Protein AF-A0A9F5N6H1-F1 (afdb_monomer)

Structure (mmCIF, N/CA/C/O backbone):
data_AF-A0A9F5N6H1-F1
#
_entry.id   AF-A0A9F5N6H1-F1
#
loop_
_atom_site.group_PDB
_atom_site.id
_atom_site.type_symbol
_atom_site.label_atom_id
_atom_site.label_alt_id
_atom_site.label_comp_id
_atom_site.label_asym_id
_atom_site.label_entity_id
_atom_site.label_seq_id
_atom_site.pdbx_PDB_ins_code
_atom_site.Cartn_x
_atom_site.Cartn_y
_atom_site.Cartn_z
_atom_site.occupancy
_atom_site.B_iso_or_equiv
_atom_site.auth_seq_id
_atom_site.auth_comp_id
_atom_site.auth_asym_id
_atom_site.auth_atom_id
_atom_site.pdbx_PDB_model_num
ATOM 1 N N . MET A 1 1 ? 0.794 23.535 12.271 1.00 41.81 1 MET A N 1
ATOM 2 C CA . MET A 1 1 ? 0.829 22.277 13.049 1.00 41.81 1 MET A CA 1
ATOM 3 C C . MET A 1 1 ? 1.809 21.337 12.370 1.00 41.81 1 MET A C 1
ATOM 5 O O . MET A 1 1 ? 1.530 20.914 11.257 1.00 41.81 1 MET A O 1
ATOM 9 N N . ALA A 1 2 ? 2.966 21.070 12.979 1.00 47.28 2 ALA A N 1
ATOM 10 C CA . ALA A 1 2 ? 3.851 20.013 12.501 1.00 47.28 2 ALA A CA 1
ATOM 11 C C . ALA A 1 2 ? 3.207 18.676 12.879 1.00 47.28 2 ALA A C 1
ATOM 13 O O . ALA A 1 2 ? 3.107 18.348 14.059 1.00 47.28 2 ALA A O 1
ATOM 14 N N . SER A 1 3 ? 2.693 17.950 11.889 1.00 54.72 3 SER A N 1
ATOM 15 C CA . SER A 1 3 ? 2.219 16.583 12.070 1.00 54.72 3 SER A CA 1
ATOM 16 C C . SER A 1 3 ? 3.406 15.729 12.506 1.00 54.72 3 SER A C 1
ATOM 18 O O . SER A 1 3 ? 4.285 15.424 11.701 1.00 54.72 3 SER A O 1
ATOM 20 N N . THR 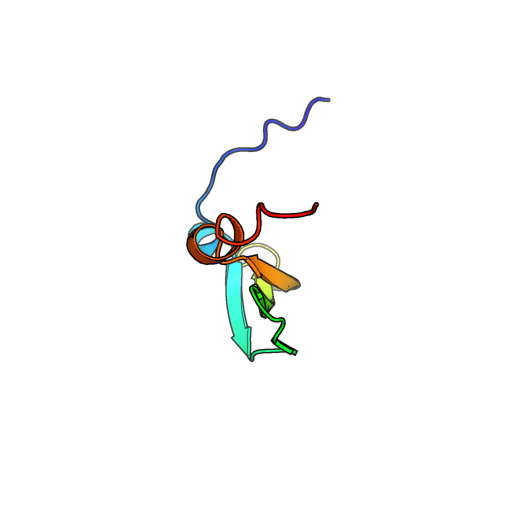A 1 4 ? 3.457 15.387 13.791 1.00 53.66 4 THR A N 1
ATOM 21 C CA . THR A 1 4 ? 4.346 14.358 14.325 1.00 53.66 4 THR A CA 1
ATOM 22 C C . THR A 1 4 ? 4.065 13.073 13.556 1.00 53.66 4 THR A C 1
ATOM 24 O O . THR A 1 4 ? 3.038 12.435 13.783 1.00 53.66 4 THR A O 1
ATOM 27 N N . ALA A 1 5 ? 4.924 12.723 12.598 1.00 58.81 5 ALA A N 1
ATOM 28 C CA . ALA A 1 5 ? 4.823 11.452 11.900 1.00 58.81 5 ALA A CA 1
ATOM 29 C C . ALA A 1 5 ? 5.186 10.356 12.907 1.00 58.81 5 ALA A C 1
ATOM 31 O O . ALA A 1 5 ? 6.356 10.042 13.120 1.00 58.81 5 ALA A O 1
ATOM 32 N N . THR A 1 6 ? 4.179 9.832 13.600 1.00 60.53 6 THR A N 1
ATOM 33 C CA . THR A 1 6 ? 4.316 8.633 14.414 1.00 60.53 6 THR A CA 1
ATOM 34 C C . THR A 1 6 ? 4.794 7.519 13.494 1.00 60.53 6 THR A C 1
ATOM 36 O O . THR A 1 6 ? 4.133 7.197 12.510 1.00 60.53 6 THR A O 1
ATOM 39 N N . CYS A 1 7 ? 5.970 6.963 13.778 1.00 59.59 7 CYS A N 1
ATOM 40 C CA . CYS A 1 7 ? 6.484 5.795 13.072 1.00 59.59 7 CYS A CA 1
ATOM 41 C C . CYS A 1 7 ? 5.678 4.566 13.518 1.00 59.59 7 CYS A C 1
ATOM 43 O O . CYS A 1 7 ? 6.098 3.814 14.395 1.00 59.59 7 CYS A O 1
ATOM 45 N N . THR A 1 8 ? 4.473 4.412 12.979 1.00 75.75 8 THR A N 1
ATOM 46 C CA . THR A 1 8 ? 3.629 3.226 13.148 1.00 75.75 8 THR A CA 1
ATOM 47 C C . THR A 1 8 ? 3.977 2.218 12.060 1.00 75.75 8 THR A C 1
ATOM 49 O O . THR A 1 8 ? 4.403 2.585 10.957 1.00 75.75 8 THR A O 1
ATOM 52 N N . ARG A 1 9 ? 3.854 0.915 12.346 1.00 86.38 9 ARG A N 1
ATOM 53 C CA . ARG A 1 9 ? 4.039 -0.069 11.277 1.00 86.38 9 ARG A CA 1
ATOM 54 C C . ARG A 1 9 ? 2.838 0.053 10.355 1.00 86.38 9 ARG A C 1
ATOM 56 O O . ARG A 1 9 ? 1.699 0.049 10.803 1.00 86.38 9 ARG A O 1
ATOM 63 N N . PHE A 1 10 ? 3.092 0.098 9.053 1.00 88.81 10 PHE A N 1
ATOM 64 C CA . PHE A 1 10 ? 2.033 0.193 8.047 1.00 88.81 10 PHE A CA 1
ATOM 65 C C . PHE A 1 10 ? 0.939 -0.877 8.233 1.00 88.81 10 PHE A C 1
ATOM 67 O O . PHE A 1 10 ? -0.241 -0.596 8.057 1.00 88.81 10 PHE A O 1
ATOM 74 N N . THR A 1 11 ? 1.331 -2.085 8.643 1.00 90.06 11 THR A N 1
ATOM 75 C CA . THR A 1 11 ? 0.433 -3.224 8.881 1.00 90.06 11 THR A CA 1
ATOM 76 C C . THR A 1 11 ? -0.521 -3.048 10.061 1.00 90.06 11 THR A C 1
ATOM 78 O O . THR A 1 11 ? -1.482 -3.802 10.146 1.00 90.06 11 THR A O 1
ATOM 81 N N . ASP A 1 12 ? -0.270 -2.097 10.964 1.00 92.50 12 ASP A N 1
ATOM 82 C CA . ASP A 1 12 ? -1.150 -1.835 12.110 1.00 92.50 12 ASP A CA 1
ATOM 83 C C . ASP A 1 12 ? -2.376 -0.998 11.701 1.00 92.50 12 ASP A C 1
ATOM 85 O O . ASP A 1 12 ? -3.444 -1.116 12.294 1.00 92.50 12 ASP A O 1
ATOM 89 N N . GLU A 1 13 ? -2.241 -0.159 10.669 1.00 93.50 13 GLU A N 1
ATOM 90 C CA . GLU A 1 13 ? -3.296 0.765 10.229 1.00 93.50 13 GLU A CA 1
ATOM 91 C C . GLU A 1 13 ? -3.911 0.395 8.875 1.00 93.50 13 GLU A C 1
ATOM 93 O O . GLU A 1 13 ? -5.042 0.796 8.581 1.00 93.50 13 GLU A O 1
ATOM 98 N N . TYR A 1 14 ? -3.183 -0.358 8.047 1.00 95.38 14 TYR A N 1
ATOM 99 C CA . TYR A 1 14 ? -3.567 -0.650 6.672 1.00 95.38 14 TYR A CA 1
ATOM 100 C C . TYR A 1 14 ? -3.511 -2.144 6.366 1.00 95.38 14 TYR A C 1
ATOM 102 O O . TYR A 1 14 ? -2.501 -2.817 6.578 1.00 95.38 14 TYR A O 1
ATOM 110 N N . GLN A 1 15 ? -4.582 -2.637 5.752 1.00 96.12 15 GLN A N 1
ATOM 111 C CA . GLN A 1 15 ? -4.649 -3.981 5.192 1.00 96.12 15 GLN A CA 1
ATOM 112 C C . GLN A 1 15 ? -4.238 -3.954 3.715 1.00 96.12 15 GLN A C 1
ATOM 114 O O . GLN A 1 15 ? -4.708 -3.105 2.961 1.00 96.12 15 GLN A O 1
ATOM 119 N N . LEU A 1 16 ? -3.359 -4.871 3.296 1.00 95.56 16 LEU A N 1
ATOM 120 C CA . LEU A 1 16 ? -2.912 -5.023 1.903 1.00 95.56 16 LEU A CA 1
ATOM 121 C C . LEU A 1 16 ? -3.801 -6.005 1.127 1.00 95.56 16 LEU A C 1
ATOM 123 O O . LEU A 1 16 ? -4.182 -7.045 1.658 1.00 95.56 16 LEU A O 1
ATOM 127 N N . PHE A 1 17 ? -4.042 -5.704 -0.148 1.00 95.44 17 PHE A N 1
ATOM 128 C CA . PHE A 1 17 ? -4.830 -6.510 -1.086 1.00 95.44 17 PHE A CA 1
ATOM 129 C C . PHE A 1 17 ? -3.990 -6.889 -2.319 1.00 95.44 17 PHE A C 1
ATOM 131 O O . PHE A 1 17 ? -2.813 -7.250 -2.193 1.00 95.44 17 PHE A O 1
ATOM 138 N N . GLU A 1 18 ? -4.592 -6.853 -3.511 1.00 97.06 18 GLU A N 1
ATOM 139 C CA . GLU A 1 18 ? -3.936 -7.233 -4.754 1.00 97.06 18 GLU A CA 1
ATOM 140 C C . GLU A 1 18 ? -2.794 -6.289 -5.147 1.00 97.06 18 GLU A C 1
ATOM 142 O O . GLU A 1 18 ? -2.695 -5.133 -4.724 1.00 97.06 18 GLU A O 1
ATOM 147 N N . GLU A 1 19 ? -1.894 -6.819 -5.969 1.00 97.62 19 GLU A N 1
ATOM 148 C CA . GLU A 1 19 ? -0.858 -6.029 -6.619 1.00 97.62 19 GLU A CA 1
ATOM 149 C C . GLU A 1 19 ? -1.467 -5.224 -7.771 1.00 97.62 19 GLU A C 1
ATOM 151 O O . GLU A 1 19 ? -2.097 -5.785 -8.659 1.00 97.62 19 GLU A O 1
ATOM 156 N N . LEU A 1 20 ? -1.259 -3.906 -7.742 1.00 96.94 20 LEU A N 1
ATOM 157 C CA . LEU A 1 20 ? -1.677 -2.982 -8.796 1.00 96.94 20 LEU A CA 1
ATOM 158 C C . LEU A 1 20 ? -0.557 -2.739 -9.813 1.00 96.94 20 LEU A C 1
ATOM 160 O O . LEU A 1 20 ? -0.822 -2.379 -10.955 1.00 96.94 20 LEU A O 1
ATOM 164 N N . GLY A 1 21 ? 0.706 -2.906 -9.409 1.00 96.44 21 GLY A N 1
ATOM 165 C CA . GLY A 1 21 ? 1.834 -2.762 -10.321 1.00 96.44 21 GLY A CA 1
ATOM 166 C C . GLY A 1 21 ? 3.183 -3.083 -9.692 1.00 96.44 21 GLY A C 1
ATOM 167 O O . GLY A 1 21 ? 3.362 -3.025 -8.476 1.00 96.44 21 GLY A O 1
ATOM 168 N N . LYS A 1 22 ? 4.169 -3.373 -10.541 1.00 95.19 22 LYS A N 1
ATOM 169 C CA . LYS A 1 22 ? 5.525 -3.746 -10.134 1.00 95.19 22 LYS A CA 1
ATOM 170 C C . LYS A 1 22 ? 6.556 -2.857 -10.816 1.00 95.19 22 LYS A C 1
ATOM 172 O O . LYS A 1 22 ? 6.564 -2.711 -12.032 1.00 95.19 22 LYS A O 1
ATOM 177 N N . GLY A 1 23 ? 7.434 -2.265 -10.016 1.00 89.62 23 GLY A N 1
ATOM 178 C CA . GLY A 1 23 ? 8.618 -1.544 -10.471 1.00 89.62 23 GLY A CA 1
ATOM 179 C C . GLY A 1 23 ? 9.896 -2.336 -10.197 1.00 89.62 23 GLY A C 1
ATOM 180 O O . GLY A 1 23 ? 9.882 -3.376 -9.541 1.00 89.62 23 GLY A O 1
ATOM 181 N N . ALA A 1 24 ? 11.032 -1.805 -10.649 1.00 87.06 24 ALA A N 1
ATOM 182 C CA . ALA A 1 24 ? 12.331 -2.468 -10.509 1.00 87.06 24 ALA A CA 1
ATOM 183 C C . ALA A 1 24 ? 12.755 -2.718 -9.040 1.00 87.06 24 ALA A C 1
ATOM 185 O O . ALA A 1 24 ? 13.431 -3.702 -8.751 1.00 87.06 24 ALA A O 1
ATOM 186 N N . PHE A 1 25 ? 12.324 -1.862 -8.101 1.00 88.25 25 PHE A N 1
ATOM 187 C CA . PHE A 1 25 ? 12.686 -1.940 -6.670 1.00 88.25 25 PHE A CA 1
ATOM 188 C C . PHE A 1 25 ? 11.490 -1.756 -5.727 1.00 88.25 25 PHE A C 1
ATOM 190 O O . PHE A 1 25 ? 11.659 -1.631 -4.513 1.00 88.25 25 PHE A O 1
ATOM 197 N N . SER A 1 26 ? 10.278 -1.705 -6.277 1.00 93.25 26 SER A N 1
ATOM 198 C CA . SER A 1 26 ? 9.060 -1.435 -5.517 1.00 93.25 26 SER A CA 1
ATOM 199 C C . SER A 1 26 ? 7.875 -2.201 -6.078 1.00 93.25 26 SER A C 1
ATOM 201 O O . SER A 1 26 ? 7.824 -2.455 -7.276 1.00 93.25 26 SER A O 1
ATOM 203 N N . VAL A 1 27 ? 6.886 -2.472 -5.239 1.00 95.12 27 VAL A N 1
ATOM 204 C CA . VAL A 1 27 ? 5.576 -2.983 -5.649 1.00 95.12 27 VAL A CA 1
ATOM 205 C C . VAL A 1 27 ? 4.501 -2.005 -5.192 1.00 95.12 27 VAL A C 1
ATOM 207 O O . VAL A 1 27 ? 4.616 -1.420 -4.118 1.00 95.12 27 VAL A O 1
ATOM 210 N N . VAL A 1 28 ? 3.485 -1.786 -6.015 1.00 96.94 28 VAL A N 1
ATOM 211 C CA . VAL A 1 28 ? 2.293 -1.018 -5.665 1.00 96.94 28 VAL A CA 1
ATOM 212 C C . VAL A 1 28 ? 1.173 -2.011 -5.403 1.00 96.94 28 VAL A C 1
ATOM 214 O O . VAL A 1 28 ? 0.865 -2.832 -6.264 1.00 96.94 28 VAL A O 1
ATOM 217 N N . ARG A 1 29 ? 0.562 -1.951 -4.221 1.00 97.62 29 ARG A N 1
ATOM 218 C CA . ARG A 1 29 ? -0.607 -2.768 -3.872 1.00 97.62 29 ARG A CA 1
ATOM 219 C C . ARG A 1 29 ? -1.775 -1.885 -3.473 1.00 97.62 29 ARG A C 1
ATOM 221 O O . ARG A 1 29 ? -1.564 -0.795 -2.939 1.00 97.62 29 ARG A O 1
ATOM 228 N N . ARG A 1 30 ? -2.995 -2.373 -3.689 1.00 97.50 30 ARG A N 1
ATOM 229 C CA . ARG A 1 30 ? -4.180 -1.760 -3.089 1.00 97.50 30 ARG A CA 1
ATOM 230 C C . ARG A 1 30 ? -4.119 -1.991 -1.583 1.00 97.50 30 ARG A C 1
ATOM 232 O O . ARG A 1 30 ? -3.786 -3.089 -1.135 1.00 97.50 30 ARG A O 1
ATOM 239 N N . CYS A 1 31 ? -4.398 -0.962 -0.799 1.00 97.12 31 CYS A N 1
ATOM 240 C CA . CYS A 1 31 ? -4.550 -1.072 0.643 1.00 97.12 31 CYS A CA 1
ATOM 241 C C . CYS A 1 31 ? -5.804 -0.342 1.114 1.00 97.12 31 CYS A C 1
ATOM 243 O O . CYS A 1 31 ? -6.277 0.578 0.455 1.00 97.12 31 CYS A O 1
ATOM 245 N N . MET A 1 32 ? -6.331 -0.745 2.263 1.00 97.19 32 MET A N 1
ATOM 246 C CA . MET A 1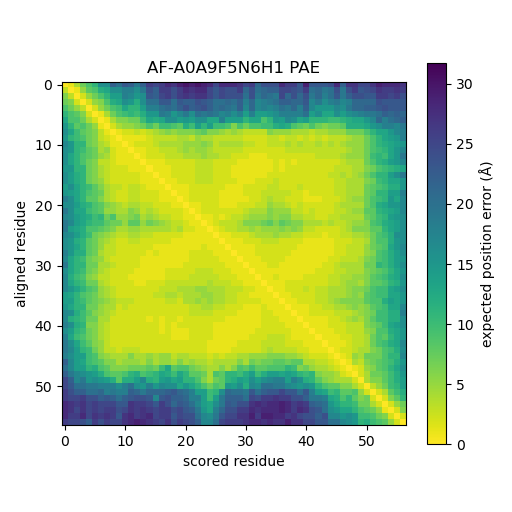 32 ? -7.475 -0.102 2.905 1.00 97.19 32 MET A CA 1
ATOM 247 C C . MET A 1 32 ? -7.071 0.288 4.315 1.00 97.19 32 MET A C 1
ATOM 249 O O . MET A 1 32 ? -6.495 -0.528 5.040 1.00 97.19 32 MET A O 1
ATOM 253 N N . LYS A 1 33 ? -7.357 1.527 4.707 1.00 95.44 33 LYS A N 1
ATOM 254 C CA . LYS A 1 33 ? -7.180 1.951 6.093 1.00 95.44 33 LYS A CA 1
ATOM 255 C C . LYS A 1 33 ? -8.258 1.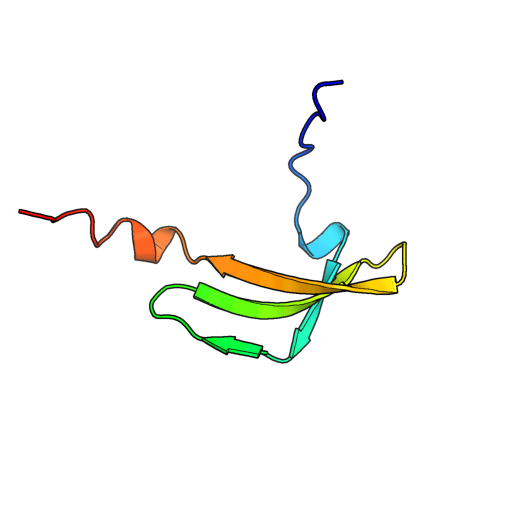292 6.940 1.00 95.44 33 LYS A C 1
ATOM 257 O O . LYS A 1 33 ? -9.442 1.504 6.698 1.00 95.44 33 LYS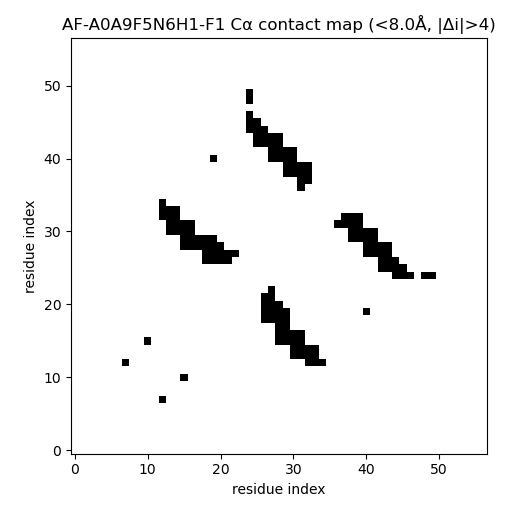 A O 1
ATOM 262 N N . ILE A 1 34 ? -7.848 0.520 7.940 1.00 94.19 34 ILE A N 1
ATOM 263 C CA . ILE A 1 34 ? -8.748 -0.345 8.716 1.00 94.19 34 ILE A CA 1
ATOM 264 C C . ILE A 1 34 ? -9.827 0.483 9.426 1.00 94.19 34 ILE A C 1
ATOM 266 O O . ILE A 1 34 ? -10.991 0.102 9.452 1.00 94.19 34 ILE A O 1
ATOM 270 N N . THR A 1 35 ? -9.456 1.647 9.962 1.00 94.75 35 THR A N 1
ATOM 271 C CA . THR A 1 35 ? -10.358 2.478 10.771 1.00 94.75 35 THR A CA 1
ATOM 272 C C . THR A 1 35 ? -11.381 3.267 9.963 1.00 94.75 35 THR A C 1
ATOM 274 O O . THR A 1 35 ? -12.469 3.527 10.465 1.00 94.75 35 THR A O 1
ATOM 277 N N . THR A 1 36 ? -11.051 3.673 8.735 1.00 96.19 36 THR A N 1
ATOM 278 C CA 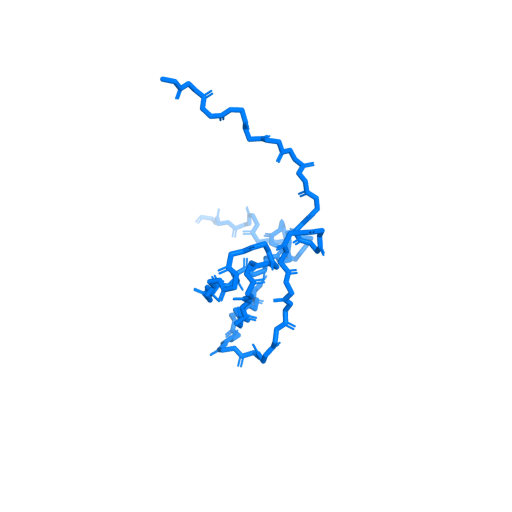. THR A 1 36 ? -11.939 4.505 7.900 1.00 96.19 36 THR A CA 1
ATOM 279 C C . THR A 1 36 ? -12.558 3.740 6.739 1.00 96.19 36 THR A C 1
ATOM 281 O O . THR A 1 36 ? -13.468 4.244 6.091 1.00 96.19 36 THR A O 1
ATOM 284 N N . GLY A 1 37 ? -12.036 2.554 6.433 1.00 94.56 37 GLY A N 1
ATOM 285 C CA . GLY A 1 37 ? -12.384 1.782 5.251 1.00 94.56 37 GLY A C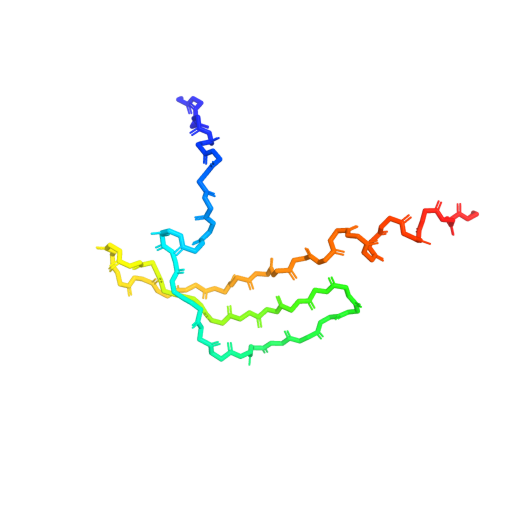A 1
ATOM 286 C C . GLY A 1 37 ? -11.986 2.427 3.923 1.00 94.56 37 GLY A C 1
ATOM 287 O O . GLY A 1 37 ? -12.435 1.994 2.868 1.00 94.56 37 GLY A O 1
ATOM 288 N N . GLN A 1 38 ? -11.148 3.463 3.951 1.00 97.19 38 GLN A N 1
ATOM 289 C CA . GLN A 1 38 ? -10.753 4.168 2.740 1.00 97.19 38 GLN A CA 1
ATOM 290 C C . GLN A 1 38 ? -9.648 3.417 1.994 1.00 97.19 38 GLN A C 1
ATOM 292 O O . GLN A 1 38 ? -8.689 2.941 2.606 1.00 97.19 38 GLN A O 1
ATOM 297 N N . GLU A 1 39 ? -9.780 3.339 0.672 1.00 97.00 39 GLU A N 1
ATOM 298 C CA . GLU A 1 39 ? -8.844 2.650 -0.214 1.00 97.00 39 GLU A CA 1
ATOM 299 C C . GLU A 1 39 ? -7.732 3.576 -0.725 1.00 97.00 39 GLU A C 1
ATOM 301 O O . GLU A 1 39 ? -7.960 4.748 -1.032 1.00 97.00 39 GLU A O 1
ATOM 306 N N . TYR A 1 40 ? -6.521 3.030 -0.845 1.00 96.81 40 TYR A N 1
ATOM 307 C CA . TYR A 1 40 ? -5.319 3.728 -1.296 1.00 96.81 40 TYR A CA 1
ATOM 308 C C . TYR A 1 4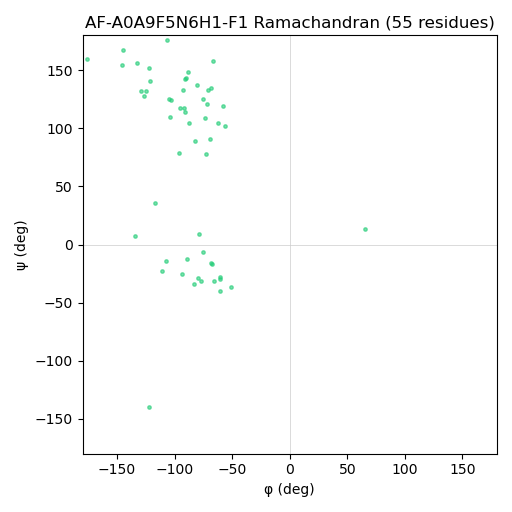0 ? -4.402 2.804 -2.112 1.00 96.81 40 TYR A C 1
ATOM 310 O O . TYR A 1 40 ? -4.540 1.578 -2.113 1.00 96.81 40 TYR A O 1
ATOM 318 N N . ALA A 1 41 ? -3.413 3.401 -2.781 1.00 96.50 41 ALA A N 1
ATOM 319 C CA . ALA A 1 41 ? -2.320 2.690 -3.437 1.00 96.50 41 ALA A CA 1
ATOM 320 C C . ALA A 1 41 ? -1.036 2.804 -2.599 1.00 96.50 41 ALA A C 1
ATOM 322 O O . ALA A 1 41 ? -0.422 3.869 -2.514 1.00 96.50 41 ALA A O 1
ATOM 323 N N . ALA A 1 42 ? -0.602 1.699 -1.996 1.00 95.56 42 ALA A N 1
ATOM 324 C CA . ALA A 1 42 ? 0.629 1.641 -1.218 1.00 95.56 42 ALA A CA 1
ATOM 325 C C . ALA A 1 42 ? 1.813 1.239 -2.098 1.00 95.56 42 ALA A C 1
ATOM 327 O O . ALA A 1 42 ? 1.893 0.104 -2.573 1.00 95.56 42 ALA A O 1
ATOM 328 N N . LYS A 1 43 ? 2.769 2.158 -2.277 1.00 94.00 43 LYS A N 1
ATOM 329 C CA . LYS A 1 43 ? 4.054 1.878 -2.928 1.00 94.00 43 LYS A CA 1
ATOM 330 C C . LYS A 1 43 ? 5.066 1.381 -1.895 1.00 94.00 43 LYS A C 1
ATOM 332 O O . LYS A 1 43 ? 5.623 2.156 -1.126 1.00 94.00 43 LYS A O 1
ATOM 337 N N . ILE A 1 44 ? 5.325 0.081 -1.904 1.00 93.75 44 ILE A N 1
ATOM 338 C CA . ILE A 1 44 ? 6.243 -0.604 -0.993 1.00 93.75 44 ILE A CA 1
ATOM 339 C C . ILE A 1 44 ? 7.626 -0.654 -1.645 1.00 93.75 44 ILE A C 1
ATOM 341 O O . ILE A 1 44 ? 7.794 -1.263 -2.702 1.00 93.75 44 ILE A O 1
ATOM 345 N N . ILE A 1 45 ? 8.619 -0.011 -1.028 1.00 92.38 45 ILE A N 1
ATOM 346 C CA . ILE A 1 45 ? 9.981 0.122 -1.566 1.00 92.38 45 ILE A CA 1
ATOM 347 C C . ILE A 1 45 ? 10.922 -0.817 -0.814 1.00 92.38 45 ILE A C 1
ATOM 349 O O . ILE A 1 45 ? 11.045 -0.742 0.408 1.00 92.38 45 ILE A O 1
ATOM 353 N N . ASN A 1 46 ? 11.641 -1.673 -1.542 1.00 86.88 46 ASN A N 1
ATOM 354 C CA . ASN A 1 46 ? 12.704 -2.476 -0.950 1.00 86.88 46 ASN A CA 1
ATOM 355 C C . ASN A 1 46 ? 13.990 -1.645 -0.864 1.00 86.88 46 ASN A C 1
ATOM 357 O O . ASN A 1 46 ? 14.824 -1.656 -1.771 1.00 86.88 46 ASN A O 1
ATOM 361 N N . THR A 1 47 ? 14.152 -0.929 0.246 1.00 84.69 47 THR A N 1
ATOM 362 C CA . THR A 1 47 ? 15.307 -0.052 0.488 1.00 84.69 47 THR A CA 1
ATOM 363 C C . THR A 1 47 ? 16.640 -0.804 0.487 1.00 84.69 47 THR A C 1
ATOM 365 O O . THR A 1 47 ? 17.642 -0.244 0.051 1.00 84.69 47 THR A O 1
ATOM 368 N N . LYS A 1 48 ? 16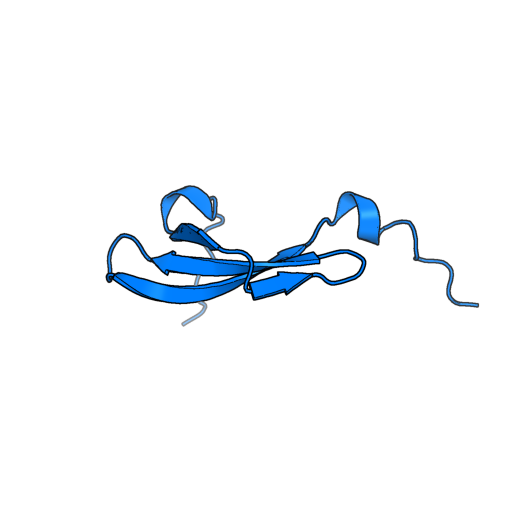.658 -2.097 0.849 1.00 80.69 48 LYS A N 1
ATOM 369 C CA . LYS A 1 48 ? 17.866 -2.943 0.788 1.00 80.69 48 LYS A CA 1
ATOM 370 C C . LYS A 1 48 ? 18.361 -3.171 -0.643 1.00 80.69 48 LYS A C 1
ATOM 372 O O . LYS A 1 48 ? 19.555 -3.326 -0.857 1.00 80.69 48 LYS A O 1
ATOM 377 N N . LYS A 1 49 ? 17.452 -3.210 -1.624 1.00 70.25 49 LYS A N 1
ATOM 378 C CA . LYS A 1 49 ? 17.794 -3.353 -3.052 1.00 70.25 49 LYS A CA 1
ATOM 379 C C . LYS A 1 49 ? 18.026 -2.008 -3.748 1.00 70.25 49 LYS A C 1
ATOM 381 O O . LYS A 1 49 ? 18.530 -1.990 -4.865 1.00 70.25 49 LYS A O 1
ATOM 386 N N . LEU A 1 50 ? 17.662 -0.898 -3.101 1.00 68.50 50 LEU A N 1
ATOM 387 C CA . LEU A 1 50 ? 17.812 0.453 -3.642 1.00 68.50 50 LEU A CA 1
ATOM 388 C C . LEU A 1 50 ? 19.227 1.015 -3.424 1.00 68.50 50 LEU A C 1
ATOM 390 O O . LEU A 1 50 ? 19.744 1.704 -4.298 1.00 68.50 50 LEU A O 1
ATOM 394 N N . SER A 1 51 ? 19.884 0.674 -2.310 1.00 60.88 51 SER A N 1
ATOM 395 C CA . SER A 1 51 ? 21.245 1.135 -1.984 1.00 60.88 51 SER A CA 1
ATOM 396 C C . SER A 1 51 ? 22.346 0.568 -2.894 1.00 60.88 51 SER A C 1
ATOM 398 O O . SER A 1 51 ? 23.433 1.132 -2.949 1.00 60.88 51 SER A O 1
ATOM 400 N N . ALA A 1 52 ? 22.077 -0.498 -3.656 1.00 57.84 52 ALA A N 1
ATOM 401 C CA . ALA A 1 52 ? 23.048 -1.110 -4.571 1.00 57.84 52 ALA A CA 1
ATOM 402 C C . ALA A 1 52 ? 23.294 -0.307 -5.869 1.00 57.84 52 ALA A C 1
ATOM 404 O O . ALA A 1 52 ? 24.161 -0.670 -6.656 1.00 57.84 52 ALA A O 1
ATOM 405 N N . ARG A 1 53 ? 22.539 0.775 -6.120 1.00 55.22 53 ARG A N 1
ATOM 406 C CA . ARG A 1 53 ? 22.617 1.588 -7.353 1.00 55.22 53 ARG A CA 1
ATOM 407 C C . ARG A 1 53 ? 23.061 3.033 -7.100 1.00 55.22 53 ARG A C 1
ATOM 409 O O . ARG A 1 53 ? 22.590 3.950 -7.762 1.00 55.22 53 ARG A O 1
ATOM 416 N N . GLY A 1 54 ? 23.965 3.233 -6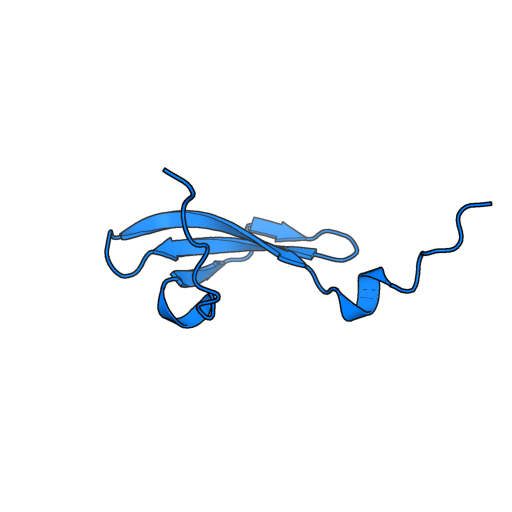.144 1.00 54.84 54 GLY A N 1
ATOM 417 C CA . GLY A 1 54 ? 24.629 4.520 -5.894 1.00 54.84 54 GLY A CA 1
ATOM 418 C C . GLY A 1 54 ? 25.784 4.852 -6.850 1.00 54.84 54 GLY A C 1
ATOM 419 O O . GLY A 1 54 ? 26.506 5.804 -6.594 1.00 54.84 54 GLY A O 1
ATOM 420 N N . GLY A 1 55 ? 25.989 4.080 -7.922 1.00 52.12 55 GLY A N 1
ATOM 421 C CA . GLY A 1 55 ? 26.977 4.380 -8.959 1.00 52.12 55 GLY A CA 1
ATOM 422 C C . GLY A 1 55 ? 26.337 5.092 -10.145 1.00 52.12 55 GLY A C 1
ATOM 423 O O . GLY A 1 55 ? 26.065 4.451 -11.155 1.00 52.12 55 GLY A O 1
ATOM 424 N N . TYR A 1 56 ? 26.079 6.392 -10.019 1.00 46.81 56 TYR A N 1
ATOM 425 C CA . TYR A 1 56 ? 25.997 7.267 -11.189 1.00 46.81 56 TYR A CA 1
ATOM 426 C C . TYR A 1 56 ? 27.380 7.901 -11.339 1.00 46.81 56 TYR A C 1
ATOM 428 O O . TYR A 1 56 ? 27.866 8.533 -10.401 1.00 46.81 56 TYR A O 1
ATOM 436 N N . SER A 1 57 ? 28.027 7.614 -12.468 1.00 40.22 57 SER A N 1
ATOM 437 C CA . SER A 1 57 ? 29.173 8.383 -12.970 1.00 40.22 57 SER A CA 1
ATOM 438 C C . SER A 1 57 ? 28.664 9.658 -13.626 1.00 40.22 57 SER A C 1
ATOM 440 O O . SER A 1 57 ? 27.509 9.629 -14.114 1.00 40.22 57 SER A O 1
#

Organism: Python bivittatus (NCBI:txid176946)

Sequence (57 aa):
MASTATCTRFTDEYQLFEELGKGAFSVVRRCMKITTGQEYAAKIINTKKLSARGGYS

InterPro domains:
  IPR000719 Protein kinase domain [PS50011] (14-57)
  IPR011009 Protein kinase-like domain superfamily [SSF56112] (6-50)
  IPR017441 Protein kinase, ATP binding site [PS00107] (20-43)

Solvent-accessible surface area (backbone atoms only — not comparable to full-atom values): 3717 Å² total; per-residue (Å²): 132,85,78,78,80,73,90,66,63,63,76,81,52,34,48,79,63,59,79,76,45,79,56,99,52,33,39,29,24,38,28,30,33,68,90,77,67,48,75,47,80,46,76,48,67,45,63,84,70,52,69,78,67,77,79,77,130

Mean predicted aligned error: 8.36 Å

pLDDT: mean 82.56, std 18.11, range [40.22, 97.62]

Foldseek 3Di:
DPPPPPPDDCVVFKDWDDWPDDDPFWTWTWIAGPVPRDIDIDIGGNVVVVVVPPDDD

Secondary structure (DSSP, 8-state):
---------HHHHEEEEEEEEE-SSEEEEEEEETTT--EEEEEEE-HHHHGGG----

Nearest PDB structures (foldseek):
  7oai-assembly1_A  TM=9.319E-01  e=5.969E-04  Homo sapiens
  8ie5-assembly1_A  TM=9.826E-01  e=5.666E-03  Homo sapiens
  8bfs-assembly1_A  TM=8.541E-01  e=1.912E-02  Homo sapiens
  4fg9-assembly2_B  TM=9.394E-01  e=6.455E-02  Homo sapiens
  4fg7-assembly1_A  TM=8.194E-01  e=3.306E-02  Homo sapiens

Radius of gyration: 14.5 Å; Cα contacts (8 Å, |Δi|>4): 73; chains: 1; bounding box: 42×30×27 Å